Protein AF-A0A1C6PXJ0-F1 (afdb_monomer_lite)

Radius of gyration: 29.11 Å; chains: 1; bounding box: 69×70×61 Å

Structure (mmCIF, N/CA/C/O backbone):
data_AF-A0A1C6PXJ0-F1
#
_entry.id   AF-A0A1C6PXJ0-F1
#
loop_
_atom_site.group_PDB
_atom_site.id
_atom_site.type_symbol
_atom_site.label_atom_id
_atom_site.label_alt_id
_atom_site.label_comp_id
_atom_site.label_asym_id
_atom_site.label_entity_id
_atom_site.label_seq_id
_atom_site.pdbx_PDB_ins_code
_atom_site.Cartn_x
_atom_site.Cartn_y
_atom_site.Cartn_z
_atom_site.occupancy
_atom_site.B_iso_or_equiv
_atom_site.auth_seq_id
_atom_site.auth_comp_id
_atom_site.auth_asym_id
_atom_site.auth_atom_id
_atom_site.pdbx_PDB_model_num
ATOM 1 N N . MET A 1 1 ? -40.665 -7.811 33.652 1.00 49.62 1 MET A N 1
ATOM 2 C CA . MET A 1 1 ? -40.670 -9.141 34.315 1.00 49.62 1 MET A CA 1
ATOM 3 C C . MET A 1 1 ? -41.947 -9.847 33.880 1.00 49.62 1 MET A C 1
ATOM 5 O O . MET A 1 1 ? -42.926 -9.121 33.738 1.00 49.62 1 MET A O 1
ATOM 9 N N . PRO A 1 2 ? -41.958 -11.153 33.553 1.00 53.94 2 PRO A N 1
ATOM 10 C CA . PRO A 1 2 ? -41.286 -12.284 34.221 1.00 53.94 2 PRO A CA 1
ATOM 11 C C . PRO A 1 2 ? -40.078 -12.800 33.402 1.00 53.94 2 PRO A C 1
ATOM 13 O O . PRO A 1 2 ? -40.053 -12.612 32.195 1.00 53.94 2 PRO A O 1
ATOM 16 N N . SER A 1 3 ? -38.945 -13.265 33.940 1.00 49.09 3 SER A N 1
ATOM 17 C CA . SER A 1 3 ? -38.657 -14.300 34.952 1.00 49.09 3 SER A CA 1
ATOM 18 C C . SER A 1 3 ? -39.185 -15.685 34.589 1.00 49.09 3 SER A C 1
ATOM 20 O O . SER A 1 3 ? -40.332 -16.005 34.871 1.00 49.09 3 SER A O 1
ATOM 22 N N . SER A 1 4 ? -38.307 -16.536 34.054 1.00 57.94 4 SER A N 1
ATOM 23 C CA . SER A 1 4 ? -38.307 -17.976 34.341 1.00 57.94 4 SER A CA 1
ATOM 24 C C . SER A 1 4 ? -36.902 -18.547 34.119 1.00 57.94 4 SER A C 1
ATOM 26 O O . SER A 1 4 ?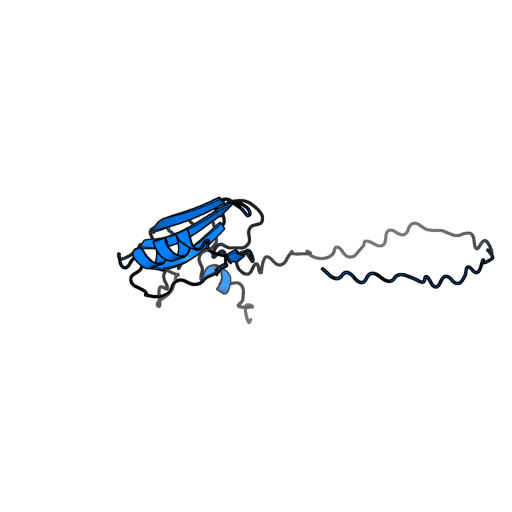 -36.431 -18.671 32.993 1.00 57.94 4 SER A O 1
ATOM 28 N N . LYS A 1 5 ? -36.232 -18.838 35.239 1.00 54.47 5 LYS A N 1
ATOM 29 C CA . LYS A 1 5 ? -35.135 -19.805 35.370 1.00 54.47 5 LYS A CA 1
ATOM 30 C C . LYS A 1 5 ? -35.726 -21.219 35.410 1.00 54.47 5 LYS A C 1
ATOM 32 O O . LYS A 1 5 ? -36.812 -21.377 35.960 1.00 54.47 5 LYS A O 1
ATOM 37 N N . SER A 1 6 ? -34.978 -22.215 34.937 1.00 54.06 6 SER A N 1
ATOM 38 C CA . SER A 1 6 ? -34.880 -23.594 35.471 1.00 54.06 6 SER A CA 1
ATOM 39 C C . SER A 1 6 ? -33.745 -24.280 34.689 1.00 54.06 6 SER A C 1
ATOM 41 O O . SER A 1 6 ? -33.802 -24.297 33.465 1.00 54.06 6 SER A O 1
ATOM 43 N N . ASP A 1 7 ? -32.558 -24.538 35.240 1.00 48.47 7 ASP A N 1
ATOM 44 C CA . ASP A 1 7 ? -32.137 -25.554 36.228 1.00 48.47 7 ASP A CA 1
ATOM 45 C C . ASP A 1 7 ? -32.075 -27.005 35.704 1.00 48.47 7 ASP A C 1
ATOM 47 O O . ASP A 1 7 ? -33.093 -27.587 35.346 1.00 48.47 7 ASP A O 1
ATOM 51 N N . VAL A 1 8 ? -30.856 -27.572 35.828 1.00 47.69 8 VAL A N 1
ATOM 52 C CA . VAL A 1 8 ? -30.512 -28.981 36.154 1.00 47.69 8 VAL A CA 1
ATOM 53 C C . VAL A 1 8 ? -30.694 -30.017 35.015 1.00 47.69 8 VAL A C 1
ATOM 55 O O . VAL A 1 8 ? -31.708 -30.048 34.341 1.00 47.69 8 VAL A O 1
ATOM 58 N N . LYS A 1 9 ? -29.739 -30.915 34.696 1.00 55.50 9 LYS A N 1
ATOM 59 C CA . LYS A 1 9 ? -28.955 -31.818 35.570 1.00 55.50 9 LYS A CA 1
ATOM 60 C C . LYS A 1 9 ? -27.680 -32.379 34.885 1.00 55.50 9 LYS A C 1
ATOM 62 O O . LYS A 1 9 ? -27.650 -32.436 33.658 1.00 55.50 9 LYS A O 1
ATOM 67 N N . PRO A 1 10 ? -26.672 -32.868 35.647 1.00 52.50 10 PRO A N 1
ATOM 68 C CA . PRO A 1 10 ? -25.435 -33.456 35.134 1.00 52.50 10 PRO A CA 1
ATOM 69 C C . PRO A 1 10 ? -25.569 -34.959 34.846 1.00 52.50 10 PRO A C 1
ATOM 71 O O . PRO A 1 10 ? -26.333 -35.663 35.508 1.00 52.50 10 PRO A O 1
ATOM 74 N N . GLY A 1 11 ? -24.751 -35.454 33.916 1.00 40.28 11 GLY A N 1
ATOM 75 C CA . GLY A 1 11 ? -24.537 -36.879 33.670 1.00 40.28 11 GLY A CA 1
ATOM 76 C C . GLY A 1 11 ? -23.050 -37.213 33.726 1.00 40.28 11 GLY A C 1
ATOM 77 O O . GLY A 1 11 ? -22.325 -36.980 32.768 1.00 40.28 11 GLY A O 1
ATOM 78 N N . ALA A 1 12 ? -22.607 -37.739 34.865 1.00 45.41 12 ALA A N 1
ATOM 79 C CA . ALA A 1 12 ? -21.330 -38.427 35.027 1.00 45.41 12 ALA A CA 1
ATOM 80 C C . ALA A 1 12 ? -21.537 -39.922 34.776 1.00 45.41 12 ALA A C 1
ATOM 82 O O . ALA A 1 12 ? -22.548 -40.409 35.267 1.00 45.41 12 ALA A O 1
ATOM 83 N N . GLN A 1 13 ? -20.590 -40.618 34.128 1.00 59.28 13 GLN A N 1
ATOM 84 C CA . GLN A 1 13 ? -20.184 -42.032 34.336 1.00 59.28 13 GLN A CA 1
ATOM 85 C C . GLN A 1 13 ? -18.796 -42.261 33.652 1.00 59.28 13 GLN A C 1
ATOM 87 O O . GLN A 1 13 ? -18.322 -41.350 32.976 1.00 59.28 13 GLN A O 1
ATOM 92 N N . PRO A 1 14 ? -18.100 -43.407 33.813 1.00 49.28 14 PRO A N 1
ATOM 93 C CA . PRO A 1 14 ? -17.200 -43.717 34.925 1.00 49.28 14 PRO A CA 1
ATOM 94 C C . PRO A 1 14 ? -15.765 -44.086 34.468 1.00 49.28 14 PRO A C 1
ATOM 96 O O . PRO A 1 14 ? -15.465 -44.215 33.286 1.00 49.28 14 PRO A O 1
ATOM 99 N N . ALA A 1 15 ? -14.879 -44.275 35.449 1.00 48.22 15 ALA A N 1
ATOM 100 C CA . ALA A 1 15 ? -13.503 -44.742 35.296 1.00 48.22 15 ALA A CA 1
ATOM 101 C C . ALA A 1 15 ? -13.396 -46.253 35.007 1.00 48.22 15 ALA A C 1
ATOM 103 O O . ALA A 1 15 ? -14.178 -47.040 35.539 1.00 48.22 15 ALA A O 1
ATOM 104 N N . THR A 1 16 ? -12.337 -46.659 34.298 1.00 48.44 16 THR A N 1
ATOM 105 C CA . THR A 1 16 ? -11.784 -48.026 34.340 1.00 48.44 16 THR A CA 1
ATOM 106 C C . THR A 1 16 ? -10.256 -47.988 34.365 1.00 48.44 16 THR A C 1
ATOM 108 O O . THR A 1 16 ? -9.623 -47.309 33.561 1.00 48.44 16 THR A O 1
ATOM 111 N N . ALA A 1 17 ? -9.699 -48.708 35.339 1.00 40.19 17 ALA A N 1
ATOM 112 C CA . ALA A 1 17 ? -8.282 -48.922 35.614 1.00 40.19 17 ALA A CA 1
ATOM 113 C C . ALA A 1 17 ? -7.652 -49.992 34.684 1.00 40.19 17 ALA A C 1
ATOM 115 O O . ALA A 1 17 ? -8.383 -50.802 34.122 1.00 40.19 17 ALA A O 1
ATOM 116 N N . GLY A 1 18 ? -6.309 -49.969 34.543 1.00 40.06 18 GLY A N 1
ATOM 117 C CA . GLY A 1 18 ? -5.447 -50.900 33.760 1.00 40.06 18 GLY A CA 1
ATOM 118 C C . GLY A 1 18 ? -5.326 -52.314 34.368 1.00 40.06 18 GLY A C 1
ATOM 119 O O . GLY A 1 18 ? -6.315 -52.747 34.957 1.00 40.06 18 GLY A O 1
ATOM 120 N N . PRO A 1 19 ? -4.172 -53.044 34.364 1.00 59.62 19 PRO A N 1
ATOM 121 C CA . PRO A 1 19 ? -2.820 -52.914 33.744 1.00 59.62 19 PRO A CA 1
ATOM 122 C C . PRO A 1 19 ? -2.445 -54.263 32.997 1.00 59.62 19 PRO A C 1
ATOM 124 O O . PRO A 1 19 ? -3.407 -54.880 32.540 1.00 59.62 19 PRO A O 1
ATOM 127 N N . PRO A 1 20 ? -1.199 -54.823 32.842 1.00 52.47 20 PRO A N 1
ATOM 128 C CA . PRO A 1 20 ? 0.165 -54.428 33.250 1.00 52.47 20 PRO A CA 1
ATOM 129 C C . PRO A 1 20 ? 1.326 -54.617 32.226 1.00 52.47 20 PRO A C 1
ATOM 131 O O . PRO A 1 20 ? 1.170 -55.086 31.105 1.00 52.47 20 PRO A O 1
ATOM 134 N N . LEU A 1 21 ? 2.512 -54.223 32.711 1.00 50.50 21 LEU A N 1
ATOM 135 C CA . LEU A 1 21 ? 3.884 -54.388 32.210 1.00 50.50 21 LEU A CA 1
ATOM 136 C C . LEU A 1 21 ? 4.316 -55.832 31.867 1.00 50.50 21 LEU A C 1
ATOM 138 O O . LEU A 1 21 ? 3.951 -56.776 32.562 1.00 50.50 21 LEU A O 1
ATOM 142 N N . SER A 1 22 ? 5.235 -55.956 30.901 1.00 48.44 22 SER A N 1
ATOM 143 C CA . SER A 1 22 ? 6.329 -56.955 30.813 1.00 48.44 22 SER A CA 1
ATOM 144 C C . SER A 1 22 ? 7.364 -56.389 29.825 1.00 48.44 22 SER A C 1
ATOM 146 O O . SER A 1 22 ? 7.019 -56.104 28.685 1.00 48.44 22 SER A O 1
ATOM 148 N N . ASP A 1 23 ? 8.484 -55.829 30.284 1.00 40.16 23 ASP A N 1
ATOM 149 C CA . ASP A 1 23 ? 9.741 -56.461 30.737 1.00 40.16 23 ASP A CA 1
ATOM 150 C C . ASP A 1 23 ? 10.595 -57.041 29.588 1.00 40.16 23 ASP A C 1
ATOM 152 O O . ASP A 1 23 ? 10.255 -58.039 28.966 1.00 40.16 23 ASP A O 1
ATOM 156 N N . ARG A 1 24 ? 11.717 -56.340 29.372 1.00 48.59 24 ARG A N 1
ATOM 157 C CA . ARG A 1 24 ? 13.057 -56.796 28.967 1.00 48.59 24 ARG A CA 1
ATOM 158 C C . ARG A 1 24 ? 13.210 -57.691 27.732 1.00 48.59 24 ARG A C 1
ATOM 160 O O . ARG A 1 24 ? 13.121 -58.911 27.787 1.00 48.59 24 ARG A O 1
ATOM 167 N N . GLY A 1 25 ? 13.696 -57.055 26.668 1.00 41.16 25 GLY A N 1
ATOM 168 C CA . GLY A 1 25 ? 14.663 -57.639 25.742 1.00 41.16 25 GLY A CA 1
ATOM 169 C C . GLY A 1 25 ? 15.871 -56.710 25.681 1.00 41.16 25 GLY A C 1
ATOM 170 O O . GLY A 1 25 ? 15.739 -55.535 25.353 1.00 41.16 25 GLY A O 1
ATOM 171 N N . ASP A 1 26 ? 17.015 -57.227 26.086 1.00 46.97 26 ASP A N 1
ATOM 172 C CA . ASP A 1 26 ? 18.256 -56.513 26.338 1.00 46.97 26 ASP A CA 1
ATOM 173 C C . ASP A 1 26 ? 19.293 -57.003 25.301 1.00 46.97 26 ASP A C 1
ATOM 175 O O . ASP A 1 26 ? 19.173 -58.108 24.769 1.00 46.97 26 ASP A O 1
ATOM 179 N N . HIS A 1 27 ? 20.308 -56.175 25.043 1.00 46.38 27 HIS A N 1
ATOM 180 C CA . HIS A 1 27 ? 21.553 -56.469 24.308 1.00 46.38 27 HIS A CA 1
ATOM 181 C C . HIS A 1 27 ? 21.491 -56.715 22.774 1.00 46.38 27 HIS A C 1
ATOM 183 O O . HIS A 1 27 ? 21.175 -57.802 22.308 1.00 46.38 27 HIS A O 1
ATOM 189 N N . GLN A 1 28 ? 21.997 -55.773 21.964 1.00 41.09 28 GLN A N 1
ATOM 190 C CA . GLN A 1 28 ? 23.405 -55.769 21.520 1.00 41.09 28 GLN A CA 1
ATOM 191 C C . GLN A 1 28 ? 23.680 -54.768 20.377 1.00 41.09 28 GLN A C 1
ATOM 193 O O . GLN A 1 28 ? 23.086 -54.826 19.311 1.00 41.09 28 GLN A O 1
ATOM 198 N N . LEU A 1 29 ? 24.726 -53.976 20.628 1.00 42.69 29 LEU A N 1
ATOM 199 C CA . LEU A 1 29 ? 25.848 -53.654 19.744 1.00 42.69 29 LEU A CA 1
ATOM 200 C C . LEU A 1 29 ? 25.689 -52.741 18.514 1.00 42.69 29 LEU A C 1
ATOM 202 O O . LEU A 1 29 ? 24.861 -52.894 17.628 1.00 42.69 29 LEU A O 1
ATOM 206 N N . THR A 1 30 ? 26.742 -51.927 18.421 1.00 44.38 30 THR A N 1
ATOM 207 C CA . THR A 1 30 ? 27.319 -51.246 17.260 1.00 44.38 30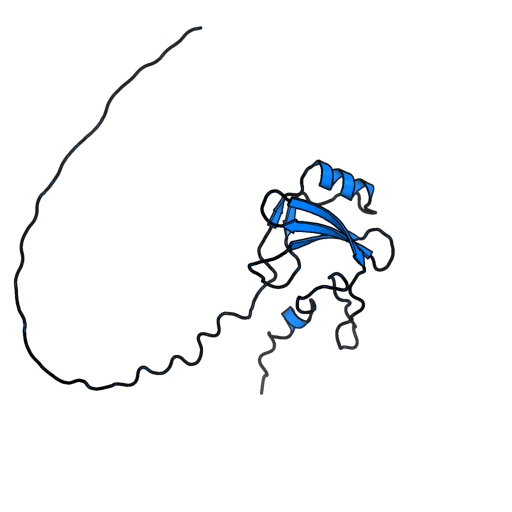 THR A CA 1
ATOM 208 C C . THR A 1 30 ? 26.723 -49.894 16.887 1.00 44.38 30 THR A C 1
ATOM 210 O O . THR A 1 30 ? 25.755 -49.742 16.154 1.00 44.38 30 THR A O 1
ATOM 213 N N . THR A 1 31 ? 27.431 -48.873 17.365 1.00 53.72 31 THR A N 1
ATOM 214 C CA . THR A 1 31 ? 27.620 -47.601 16.680 1.00 53.72 31 THR A CA 1
ATOM 215 C C . THR A 1 31 ? 28.126 -47.864 15.261 1.00 53.72 31 THR A C 1
ATOM 217 O O . THR A 1 31 ? 29.326 -48.021 15.031 1.00 53.72 31 THR A O 1
ATOM 220 N N . SER A 1 32 ? 27.210 -47.913 14.305 1.00 42.31 32 SER A N 1
ATOM 221 C CA . SER A 1 32 ? 27.521 -47.684 12.902 1.00 42.31 32 SER A CA 1
ATOM 222 C C . SER A 1 32 ? 26.946 -46.327 12.549 1.00 42.31 32 SER A C 1
ATOM 224 O O . SER A 1 32 ? 25.741 -46.183 12.347 1.00 42.31 32 SER A O 1
ATOM 226 N N . SER A 1 33 ? 27.832 -45.329 12.525 1.00 51.31 33 SER A N 1
ATOM 227 C CA . SER A 1 33 ? 27.619 -44.051 11.856 1.00 51.31 33 SER A CA 1
ATOM 228 C C . SER A 1 33 ? 27.235 -44.332 10.408 1.00 51.31 33 SER A C 1
ATOM 230 O O . SER A 1 33 ? 28.083 -44.441 9.527 1.00 51.31 33 SER A O 1
ATOM 232 N N . THR A 1 34 ? 25.942 -44.507 10.181 1.00 46.78 34 THR A N 1
ATOM 233 C CA . THR A 1 34 ? 25.352 -44.408 8.858 1.00 46.78 34 THR A CA 1
ATOM 234 C C . THR A 1 34 ? 25.063 -42.933 8.728 1.00 46.78 34 THR A C 1
ATOM 236 O O . THR A 1 34 ? 24.178 -42.423 9.412 1.00 46.78 34 THR A O 1
ATOM 239 N N . GLY A 1 35 ? 25.911 -42.237 7.968 1.00 42.97 35 GLY A N 1
ATOM 240 C CA . GLY A 1 35 ? 25.685 -40.843 7.629 1.00 42.97 35 GLY A CA 1
ATOM 241 C C . GLY A 1 35 ? 24.241 -40.698 7.182 1.00 42.97 35 GLY A C 1
ATOM 242 O O . GLY A 1 35 ? 23.818 -41.339 6.219 1.00 42.97 35 GLY A O 1
ATOM 243 N N . THR A 1 36 ? 23.476 -39.923 7.945 1.00 45.66 36 THR A N 1
ATOM 244 C CA . THR A 1 36 ? 22.201 -39.387 7.494 1.00 45.66 36 THR A CA 1
ATOM 245 C C . THR A 1 36 ? 22.460 -38.814 6.104 1.00 45.66 36 THR A C 1
ATOM 247 O O . THR A 1 36 ? 23.413 -38.040 5.979 1.00 45.66 36 THR A O 1
ATOM 250 N N . PRO A 1 37 ? 21.714 -39.204 5.054 1.00 50.25 37 PRO A N 1
ATOM 251 C CA . PRO A 1 37 ? 21.786 -38.469 3.805 1.00 50.25 37 PRO A CA 1
ATOM 252 C C . PRO A 1 37 ? 21.477 -37.023 4.166 1.00 50.25 37 PRO A C 1
ATOM 254 O O . PRO A 1 37 ? 20.410 -36.729 4.705 1.00 50.25 37 PRO A O 1
ATOM 257 N N . GLU A 1 38 ? 22.479 -36.169 3.998 1.00 48.66 38 GLU A N 1
ATOM 258 C CA . GLU A 1 38 ? 22.360 -34.739 4.193 1.00 48.66 38 GLU A CA 1
ATOM 259 C C . GLU A 1 38 ? 21.208 -34.312 3.293 1.00 48.66 38 GLU A C 1
ATOM 261 O O . GLU A 1 38 ? 21.305 -34.421 2.072 1.00 48.66 38 GLU A O 1
ATOM 266 N N . ASP A 1 39 ? 20.078 -33.974 3.916 1.00 46.78 39 ASP A N 1
ATOM 267 C CA . ASP A 1 39 ? 18.912 -33.410 3.253 1.00 46.78 39 ASP A CA 1
ATOM 268 C C . ASP A 1 39 ? 19.430 -32.232 2.419 1.00 46.78 39 ASP A C 1
ATOM 270 O O . ASP A 1 39 ? 19.945 -31.269 3.002 1.00 46.78 39 ASP A O 1
ATOM 274 N N . PRO A 1 40 ? 19.426 -32.318 1.076 1.00 48.66 40 PRO A N 1
ATOM 275 C CA . PRO A 1 40 ? 19.976 -31.266 0.247 1.00 48.66 40 PRO A CA 1
ATOM 276 C C . PRO A 1 40 ? 18.991 -30.108 0.289 1.00 48.66 40 PRO A C 1
ATOM 278 O O . PRO A 1 40 ? 18.080 -30.027 -0.523 1.00 48.66 40 PRO A O 1
ATOM 281 N N . GLY A 1 41 ? 19.170 -29.243 1.281 1.00 43.03 41 GLY A N 1
ATOM 282 C CA . GLY A 1 41 ? 18.415 -28.020 1.439 1.00 43.03 41 GLY A CA 1
ATOM 283 C C . GLY A 1 41 ? 16.919 -28.265 1.590 1.00 43.03 41 GLY A C 1
ATOM 284 O O . GLY A 1 41 ? 16.159 -28.203 0.625 1.00 43.03 41 GLY A O 1
ATOM 285 N N . HIS A 1 42 ? 16.457 -28.289 2.836 1.00 46.03 42 HIS A N 1
ATOM 286 C CA . HIS A 1 42 ? 15.258 -27.532 3.166 1.00 46.03 42 HIS A CA 1
ATOM 287 C C . HIS A 1 42 ? 15.518 -26.058 2.810 1.00 46.03 42 HIS A C 1
ATOM 289 O O . HIS A 1 42 ? 15.797 -25.223 3.669 1.00 46.03 42 HIS A O 1
ATOM 295 N N . HIS A 1 43 ? 15.474 -25.729 1.517 1.00 49.09 43 HIS A N 1
ATOM 296 C CA . HIS A 1 43 ? 15.109 -24.395 1.102 1.00 49.09 43 HIS A CA 1
ATOM 297 C C . HIS A 1 43 ? 13.702 -24.200 1.672 1.00 49.09 43 HIS A C 1
ATOM 299 O O . HIS A 1 43 ? 12.778 -24.896 1.235 1.00 49.09 43 HIS A O 1
ATOM 305 N N . PRO A 1 44 ? 13.495 -23.309 2.662 1.00 50.66 44 PRO A N 1
ATOM 306 C CA . PRO A 1 44 ? 12.144 -22.820 2.873 1.00 50.66 44 PRO A CA 1
ATOM 307 C C . PRO A 1 44 ? 11.672 -22.276 1.518 1.00 50.66 44 PRO A C 1
ATOM 309 O O . PRO A 1 44 ? 12.508 -21.812 0.734 1.00 50.66 44 PRO A O 1
ATOM 312 N N . PRO A 1 45 ? 10.375 -22.341 1.187 1.00 46.28 45 PRO A N 1
ATOM 313 C CA . PRO A 1 45 ? 9.903 -21.732 -0.041 1.00 46.28 45 PRO A CA 1
ATOM 314 C C . PRO A 1 45 ? 10.208 -20.228 0.026 1.00 46.28 45 PRO A C 1
ATOM 316 O O . PRO A 1 45 ? 9.440 -19.446 0.578 1.00 46.28 45 PRO A O 1
ATOM 319 N N . HIS A 1 46 ? 11.320 -19.803 -0.578 1.00 49.75 46 HIS A N 1
ATOM 320 C CA . HIS A 1 46 ? 11.504 -18.425 -1.023 1.00 49.75 46 HIS A CA 1
ATOM 321 C C . HIS A 1 46 ? 10.517 -18.086 -2.149 1.00 49.75 46 HIS A C 1
ATOM 323 O O . HIS A 1 46 ? 10.421 -16.939 -2.554 1.00 49.75 46 HIS A O 1
ATOM 329 N N . SER A 1 47 ? 9.673 -19.044 -2.548 1.00 57.62 47 SER A N 1
ATOM 330 C CA . SER A 1 47 ? 8.366 -18.826 -3.162 1.00 57.62 47 SER A CA 1
ATOM 331 C C . SER A 1 47 ? 7.444 -18.082 -2.190 1.00 57.62 47 SER A C 1
ATOM 333 O O . SER A 1 47 ? 6.466 -18.632 -1.686 1.00 57.62 47 SER A O 1
ATOM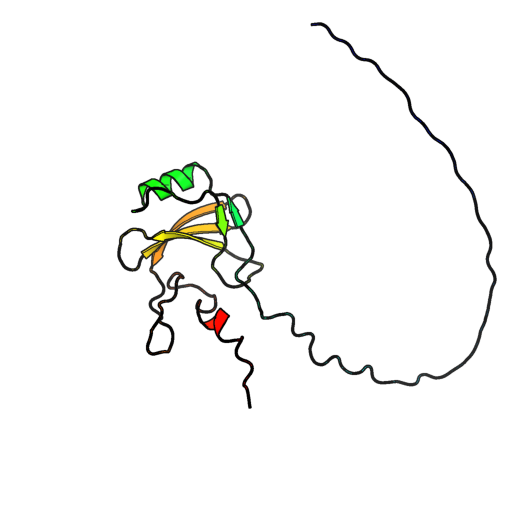 335 N N . SER A 1 48 ? 7.776 -16.843 -1.855 1.00 59.44 48 SER A N 1
ATOM 336 C CA . SER A 1 48 ? 6.971 -16.017 -0.976 1.00 59.44 48 SER A CA 1
ATOM 337 C C . SER A 1 48 ? 5.971 -15.226 -1.813 1.00 59.44 48 SER A C 1
ATOM 339 O O . SER A 1 48 ? 6.317 -14.173 -2.348 1.00 59.44 48 SER A O 1
ATOM 341 N N . PRO A 1 49 ? 4.704 -15.678 -1.921 1.00 72.50 49 PRO A N 1
ATOM 342 C CA . PRO A 1 49 ? 3.642 -14.784 -2.333 1.00 72.50 49 PRO A CA 1
ATOM 343 C C . PRO A 1 49 ? 3.618 -13.649 -1.307 1.00 72.50 49 PRO A C 1
ATOM 345 O O . PRO A 1 49 ? 3.699 -13.904 -0.109 1.00 72.50 49 PRO A O 1
ATOM 348 N N . ARG A 1 50 ? 3.565 -12.405 -1.785 1.00 81.06 50 ARG A N 1
ATOM 349 C CA . ARG A 1 50 ? 3.283 -11.163 -1.040 1.00 81.06 50 ARG A CA 1
ATOM 350 C C . ARG A 1 50 ? 2.753 -11.355 0.382 1.00 81.06 50 ARG A C 1
ATOM 352 O O . ARG A 1 50 ? 1.846 -12.162 0.599 1.00 81.06 50 ARG A O 1
ATOM 359 N N . CYS A 1 51 ? 3.207 -10.512 1.309 1.00 87.56 51 CYS A N 1
ATOM 360 C CA . CYS A 1 51 ? 2.789 -10.531 2.708 1.00 87.56 51 CYS A CA 1
ATOM 361 C C . CYS A 1 51 ? 1.282 -10.817 2.866 1.00 87.56 51 CYS A C 1
ATOM 363 O O . CYS A 1 51 ? 0.415 -10.082 2.384 1.00 87.56 51 CYS A O 1
ATOM 365 N N . ALA A 1 52 ? 0.960 -11.908 3.565 1.00 88.81 52 ALA A N 1
ATOM 366 C CA . ALA A 1 52 ? -0.410 -12.401 3.692 1.00 88.81 52 ALA A CA 1
ATOM 367 C C . ALA A 1 52 ? -1.278 -11.551 4.639 1.00 88.81 52 ALA A C 1
ATOM 369 O O . ALA A 1 52 ? -2.456 -11.857 4.849 1.00 88.81 52 ALA A O 1
ATOM 370 N N . ARG A 1 53 ? -0.719 -10.490 5.236 1.00 90.75 53 ARG A N 1
ATOM 371 C CA . ARG A 1 53 ? -1.420 -9.659 6.212 1.00 90.75 53 ARG A CA 1
ATOM 372 C C . ARG A 1 53 ? -2.505 -8.825 5.534 1.00 90.75 53 ARG A C 1
ATOM 374 O O . ARG A 1 53 ? -2.245 -8.038 4.627 1.00 90.75 53 ARG A O 1
ATOM 381 N N . TRP A 1 54 ? -3.720 -8.950 6.057 1.00 93.12 54 TRP A N 1
ATOM 382 C CA . TRP A 1 54 ? -4.858 -8.109 5.706 1.00 93.12 54 TRP A CA 1
ATOM 383 C C . TRP A 1 54 ? -5.179 -7.125 6.818 1.00 93.12 54 TRP A C 1
ATOM 385 O O . TRP A 1 54 ? -5.049 -7.439 8.006 1.00 93.12 54 TRP A O 1
ATOM 395 N N . ARG A 1 55 ? -5.687 -5.960 6.424 1.00 93.19 55 ARG A N 1
ATOM 396 C CA . ARG A 1 55 ? -6.202 -4.952 7.340 1.00 93.19 55 ARG A CA 1
ATOM 397 C C . ARG A 1 55 ? -7.590 -4.509 6.908 1.00 93.19 55 ARG A C 1
ATOM 399 O O . ARG A 1 55 ? -7.800 -4.122 5.763 1.00 93.19 55 ARG A O 1
ATOM 406 N N . ARG A 1 56 ? -8.543 -4.540 7.843 1.00 93.88 56 ARG A N 1
ATOM 407 C CA . ARG A 1 56 ? -9.808 -3.813 7.684 1.00 93.88 56 ARG A CA 1
ATOM 408 C C . ARG A 1 56 ? -9.537 -2.324 7.809 1.00 93.88 56 ARG A C 1
ATOM 410 O O . ARG A 1 56 ? -8.849 -1.909 8.740 1.00 93.88 56 ARG A O 1
ATOM 417 N N . ILE A 1 57 ? -10.103 -1.547 6.896 1.00 91.94 57 ILE A N 1
ATOM 418 C CA . ILE A 1 57 ? -9.945 -0.097 6.894 1.00 91.94 57 ILE A CA 1
ATOM 419 C C . ILE A 1 57 ? -10.949 0.496 7.890 1.00 91.94 57 ILE A C 1
ATOM 421 O O . ILE A 1 57 ? -12.152 0.250 7.748 1.00 91.94 57 ILE A O 1
ATOM 425 N N . PRO A 1 58 ? -10.495 1.259 8.900 1.00 90.44 58 PRO A N 1
ATOM 426 C CA . PRO A 1 58 ? -11.383 2.027 9.763 1.00 90.44 58 PRO A CA 1
ATOM 427 C C . PRO A 1 58 ? -12.317 2.920 8.942 1.00 90.44 58 PRO A C 1
ATOM 429 O O . PRO A 1 58 ? -11.906 3.496 7.937 1.00 90.44 58 PRO A O 1
ATOM 432 N N . VAL A 1 59 ? -13.575 3.052 9.370 1.00 89.81 59 VAL A N 1
ATOM 433 C CA . VAL A 1 59 ? -14.616 3.770 8.607 1.00 89.81 59 VAL A CA 1
ATOM 434 C C . VAL A 1 59 ? -14.213 5.214 8.307 1.00 89.81 59 VAL A C 1
ATOM 436 O O . VAL A 1 59 ? -14.466 5.704 7.206 1.00 89.81 59 VAL A O 1
ATOM 439 N N . ASP A 1 60 ? -13.556 5.875 9.257 1.00 91.25 60 ASP A N 1
ATOM 440 C CA . ASP A 1 60 ? -13.114 7.258 9.092 1.00 91.25 60 ASP A CA 1
ATOM 441 C C . ASP A 1 60 ? -12.034 7.376 8.012 1.00 91.25 60 ASP A C 1
ATOM 443 O O . ASP A 1 60 ? -12.155 8.222 7.128 1.00 91.25 60 ASP A O 1
ATOM 447 N N . LEU A 1 61 ? -11.068 6.450 7.995 1.00 91.56 61 LEU A N 1
ATOM 448 C CA . LEU A 1 61 ? -10.037 6.384 6.957 1.00 91.56 61 LEU A CA 1
ATOM 449 C C . LEU A 1 61 ? -10.622 5.986 5.599 1.00 91.56 61 LEU A C 1
ATOM 451 O O . LEU A 1 61 ? -10.228 6.533 4.579 1.00 91.56 61 LEU A O 1
ATOM 455 N N . ALA A 1 62 ? -11.597 5.078 5.550 1.00 89.69 62 ALA A N 1
ATOM 456 C CA . ALA A 1 62 ? -12.244 4.713 4.289 1.00 89.69 62 ALA A CA 1
ATOM 457 C C . ALA A 1 62 ? -12.987 5.910 3.664 1.00 89.69 62 ALA A C 1
ATOM 459 O O . ALA A 1 62 ? -12.931 6.117 2.451 1.00 89.69 62 ALA A O 1
ATOM 460 N N . ARG A 1 63 ? -13.657 6.723 4.491 1.00 89.19 63 ARG A N 1
ATOM 461 C CA . ARG A 1 63 ? -14.337 7.949 4.048 1.00 89.19 63 ARG A CA 1
ATOM 462 C C . ARG A 1 63 ? -13.344 9.028 3.621 1.00 89.19 63 ARG A C 1
ATOM 464 O O . ARG A 1 63 ? -13.562 9.669 2.598 1.00 89.19 63 ARG A O 1
ATOM 471 N N . GLU A 1 64 ? -12.266 9.214 4.377 1.00 90.44 64 GLU A N 1
ATOM 472 C CA . GLU A 1 64 ? -11.186 10.137 4.016 1.00 90.44 64 GLU A CA 1
ATOM 473 C C . GLU A 1 64 ? -10.535 9.741 2.685 1.00 90.44 64 GLU A C 1
ATOM 475 O O . GLU A 1 64 ? -10.367 10.585 1.807 1.00 90.44 64 GLU A O 1
ATOM 480 N N . ALA A 1 65 ? -10.250 8.450 2.497 1.00 88.88 65 ALA A N 1
ATOM 481 C CA . ALA A 1 65 ? -9.700 7.919 1.258 1.00 88.88 65 ALA A C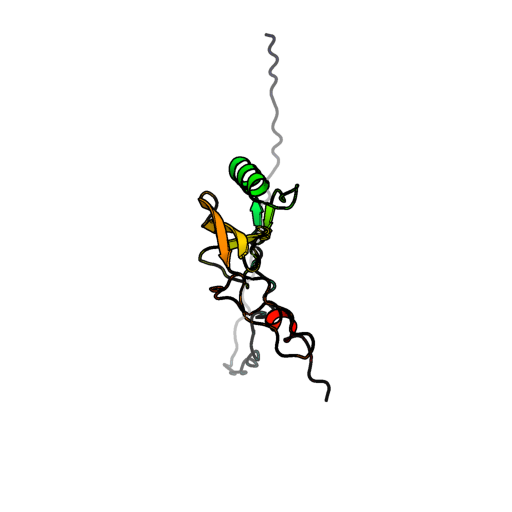A 1
ATOM 482 C C . ALA A 1 65 ? -10.643 8.145 0.070 1.00 88.88 65 ALA A C 1
ATOM 484 O O . ALA A 1 65 ? -10.197 8.601 -0.978 1.00 88.88 65 ALA A O 1
ATOM 485 N N . ALA A 1 66 ? -11.946 7.906 0.243 1.00 86.75 66 ALA A N 1
ATOM 486 C CA . ALA A 1 66 ? -12.940 8.172 -0.796 1.00 86.75 66 ALA A CA 1
ATOM 487 C C . ALA A 1 66 ? -13.018 9.665 -1.163 1.00 86.75 66 ALA A C 1
ATOM 489 O O . ALA A 1 66 ? -13.190 9.996 -2.329 1.00 86.75 66 ALA A O 1
ATOM 490 N N . GLY A 1 67 ? -12.840 10.571 -0.194 1.00 85.50 67 GLY A N 1
ATOM 491 C CA . GLY A 1 67 ? -12.794 12.014 -0.453 1.00 85.50 67 GLY A CA 1
ATOM 492 C C . GLY A 1 67 ? -11.547 12.482 -1.214 1.00 85.50 67 GLY A C 1
ATOM 493 O O . GLY A 1 67 ? -11.565 13.561 -1.799 1.00 85.50 67 GLY A O 1
ATOM 494 N N . ARG A 1 68 ? -10.471 11.686 -1.209 1.00 83.88 68 ARG A N 1
ATOM 495 C CA . ARG A 1 68 ? -9.205 11.969 -1.913 1.00 83.88 68 ARG A CA 1
ATOM 496 C C . ARG A 1 68 ? -9.056 11.210 -3.229 1.00 83.88 68 ARG A C 1
ATOM 498 O O . ARG A 1 68 ? -8.086 11.430 -3.945 1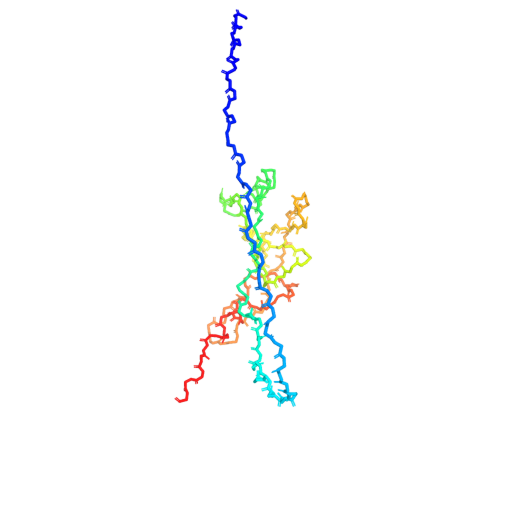.00 83.88 68 ARG A O 1
ATOM 505 N N . SER A 1 69 ? -9.964 10.284 -3.511 1.00 74.50 69 SER A N 1
ATOM 506 C CA . SER A 1 69 ? -9.861 9.380 -4.645 1.00 74.50 69 SER A CA 1
ATOM 507 C C . SER A 1 69 ? -10.611 9.908 -5.860 1.00 74.50 69 SER A C 1
ATOM 509 O O . SER A 1 69 ? -11.701 10.467 -5.741 1.00 74.50 69 SER A O 1
ATOM 511 N N . ALA A 1 70 ? -10.063 9.643 -7.046 1.00 69.69 70 ALA A N 1
ATOM 512 C CA . ALA A 1 70 ? -10.797 9.775 -8.299 1.00 69.69 70 ALA A CA 1
ATOM 513 C C . ALA A 1 70 ? -11.861 8.669 -8.482 1.00 69.69 70 ALA A C 1
ATOM 515 O O . ALA A 1 70 ? -12.739 8.801 -9.338 1.00 69.69 70 ALA A O 1
ATOM 516 N N . VAL A 1 71 ? -11.809 7.586 -7.690 1.00 69.44 71 VAL A N 1
ATOM 517 C CA . VAL A 1 71 ? -12.802 6.504 -7.705 1.00 69.44 71 VAL A CA 1
ATOM 518 C C . VAL A 1 71 ? -13.813 6.639 -6.568 1.00 69.44 71 VAL A C 1
ATOM 520 O O . VAL A 1 71 ? -13.512 7.060 -5.455 1.00 69.44 71 VAL A O 1
ATOM 523 N N . THR A 1 72 ? -15.051 6.227 -6.836 1.00 68.50 72 THR A N 1
ATOM 524 C CA . THR A 1 72 ? -16.180 6.392 -5.904 1.00 68.50 72 THR A CA 1
ATOM 525 C C . THR A 1 72 ? -16.239 5.335 -4.802 1.00 68.50 72 THR A C 1
ATOM 527 O O . THR A 1 72 ? -17.036 5.465 -3.871 1.00 68.50 72 THR A O 1
ATOM 530 N N . ARG A 1 73 ? -15.427 4.273 -4.885 1.00 74.50 73 ARG A N 1
ATOM 531 C CA . ARG A 1 73 ? -15.474 3.154 -3.943 1.00 74.50 73 ARG A CA 1
ATOM 532 C C . ARG A 1 73 ? -14.078 2.697 -3.550 1.00 74.50 73 ARG A C 1
ATOM 534 O O . ARG A 1 73 ? -13.334 2.185 -4.374 1.00 74.50 73 ARG A O 1
ATOM 541 N N . ILE A 1 74 ? -13.796 2.821 -2.258 1.00 83.06 74 ILE A N 1
ATOM 542 C CA . ILE A 1 74 ? -12.632 2.231 -1.602 1.00 83.06 74 ILE A CA 1
ATOM 543 C C . ILE A 1 74 ? -13.054 0.902 -0.974 1.00 83.06 74 ILE A C 1
ATOM 545 O O . ILE A 1 74 ? -14.136 0.795 -0.380 1.00 83.06 74 ILE A O 1
ATOM 549 N N . ASP A 1 75 ? -12.214 -0.120 -1.120 1.00 85.31 75 ASP A N 1
ATOM 550 C CA . ASP A 1 75 ? -12.441 -1.415 -0.489 1.00 85.31 75 ASP A CA 1
ATOM 551 C C . ASP A 1 75 ? -12.455 -1.305 1.038 1.00 85.31 75 ASP A C 1
ATOM 553 O O . ASP A 1 75 ? -11.830 -0.443 1.643 1.00 85.31 75 ASP A O 1
ATOM 557 N N . ARG A 1 76 ? -13.192 -2.197 1.706 1.00 89.31 76 ARG A N 1
ATOM 558 C CA . ARG A 1 76 ? -13.293 -2.191 3.182 1.00 89.31 76 ARG A CA 1
ATOM 559 C C . ARG A 1 76 ? -12.125 -2.891 3.872 1.00 89.31 76 ARG A C 1
ATOM 561 O O . ARG A 1 76 ? -12.005 -2.837 5.097 1.00 89.31 76 ARG A O 1
ATOM 568 N N . ALA A 1 77 ? -11.298 -3.584 3.105 1.00 92.81 77 ALA A N 1
ATOM 569 C CA . ALA A 1 77 ? -10.102 -4.243 3.579 1.00 92.81 77 ALA A CA 1
ATOM 570 C C . ALA A 1 77 ? -9.053 -4.232 2.473 1.00 92.81 77 ALA A C 1
ATOM 572 O O . ALA A 1 77 ? -9.393 -4.301 1.296 1.00 92.81 77 ALA A O 1
ATOM 573 N N . VAL A 1 78 ? -7.791 -4.181 2.873 1.00 93.38 78 VAL A N 1
ATOM 574 C CA . VAL A 1 78 ? -6.652 -4.171 1.961 1.00 93.38 78 VAL A CA 1
ATOM 575 C C . VAL A 1 78 ? -5.618 -5.194 2.422 1.00 93.38 78 VAL A C 1
ATOM 577 O O . VAL A 1 78 ? -5.449 -5.421 3.625 1.00 93.38 78 VAL A O 1
ATOM 580 N N . ARG A 1 79 ? -4.958 -5.848 1.465 1.00 93.56 79 ARG A N 1
ATOM 581 C CA . ARG A 1 79 ? -3.821 -6.742 1.716 1.00 93.56 79 ARG A CA 1
ATOM 582 C C . ARG A 1 79 ? -2.523 -5.951 1.632 1.00 93.56 79 ARG A C 1
ATOM 584 O O . ARG A 1 79 ? -2.418 -5.050 0.801 1.00 93.56 79 ARG A O 1
ATOM 591 N N . CYS A 1 80 ? -1.535 -6.315 2.443 1.00 92.69 80 CYS A N 1
ATOM 592 C CA . CYS A 1 80 ? -0.177 -5.825 2.250 1.00 92.69 80 CYS A CA 1
ATOM 593 C C . CYS A 1 80 ? 0.304 -6.174 0.829 1.00 92.69 80 CYS A C 1
ATOM 595 O O . CYS A 1 80 ? 0.089 -7.284 0.334 1.00 92.69 80 CYS A O 1
ATOM 597 N N . GLN A 1 81 ? 0.889 -5.197 0.143 1.00 90.31 81 GLN A N 1
ATOM 598 C CA . GLN A 1 81 ? 1.387 -5.350 -1.221 1.00 90.31 81 GLN A CA 1
ATOM 599 C C . GLN A 1 81 ? 2.872 -5.695 -1.287 1.00 90.31 81 GLN A C 1
ATOM 601 O O . GLN A 1 81 ? 3.299 -6.150 -2.347 1.00 90.31 81 GLN A O 1
ATOM 606 N N . LEU A 1 82 ? 3.611 -5.496 -0.192 1.00 88.88 82 LEU A N 1
ATOM 607 C CA . LEU A 1 82 ? 5.031 -5.827 -0.090 1.00 88.88 82 LEU A CA 1
ATOM 608 C C . LEU A 1 82 ? 5.257 -7.345 -0.186 1.00 88.88 82 LEU A C 1
ATOM 610 O O . LEU A 1 82 ? 4.348 -8.140 0.096 1.00 88.88 82 LEU A O 1
ATOM 614 N N . SER A 1 83 ? 6.482 -7.744 -0.542 1.00 85.75 83 SER A N 1
ATOM 615 C CA . SER A 1 83 ? 6.957 -9.134 -0.434 1.00 85.75 83 SER A CA 1
ATOM 616 C C . SER A 1 83 ? 6.760 -9.673 0.985 1.00 85.75 83 SER A C 1
ATOM 618 O O . SER A 1 83 ? 6.498 -8.911 1.914 1.00 85.75 83 SER A O 1
ATOM 620 N N . ALA A 1 84 ? 6.826 -10.993 1.171 1.00 85.31 84 ALA A N 1
ATOM 621 C CA . ALA A 1 84 ? 6.637 -11.572 2.498 1.00 85.31 84 ALA A CA 1
ATOM 622 C C . ALA A 1 84 ? 7.614 -10.967 3.516 1.00 85.31 84 ALA A C 1
ATOM 624 O O . ALA A 1 84 ? 8.812 -10.859 3.271 1.00 85.31 84 ALA A O 1
ATOM 625 N N . HIS A 1 85 ? 7.062 -10.548 4.649 1.00 85.12 85 HIS A N 1
ATOM 626 C CA . HIS A 1 85 ? 7.803 -9.999 5.769 1.00 85.12 85 HIS A CA 1
ATOM 627 C C . HIS A 1 85 ? 7.015 -10.271 7.054 1.00 85.12 85 HIS A C 1
ATOM 629 O O . HIS A 1 85 ? 5.777 -10.212 7.048 1.00 85.12 85 HIS A O 1
ATOM 635 N N . ASP A 1 86 ? 7.737 -10.574 8.131 1.00 80.25 86 ASP A N 1
ATOM 636 C CA . ASP A 1 86 ? 7.151 -10.909 9.435 1.00 80.25 86 ASP A CA 1
ATOM 637 C C . ASP A 1 86 ? 7.037 -9.688 10.356 1.00 80.25 86 ASP A C 1
ATOM 639 O O . ASP A 1 86 ? 6.107 -9.589 11.160 1.00 80.25 86 ASP A O 1
ATOM 643 N N . GLU A 1 87 ? 7.950 -8.728 10.201 1.00 82.19 87 GLU A N 1
ATOM 644 C CA . GLU A 1 87 ? 8.062 -7.531 11.032 1.00 82.19 87 GLU A CA 1
ATOM 645 C C . GLU A 1 87 ? 8.024 -6.252 10.191 1.00 82.19 87 GLU A C 1
ATOM 647 O O . GLU A 1 87 ? 8.203 -6.271 8.971 1.00 82.19 87 GLU A O 1
ATOM 652 N N . GLY A 1 88 ? 7.794 -5.122 10.859 1.00 87.31 88 GLY A N 1
ATOM 653 C CA . GLY A 1 88 ? 7.769 -3.806 10.236 1.00 87.31 88 GLY A CA 1
ATOM 654 C C . GLY A 1 88 ? 6.387 -3.371 9.759 1.00 87.31 88 GLY A C 1
ATOM 655 O O . GLY A 1 88 ? 5.345 -3.907 10.143 1.00 87.31 88 GLY A O 1
ATOM 656 N N . GLU A 1 89 ? 6.389 -2.318 8.954 1.00 92.56 89 GLU A N 1
ATOM 657 C CA . GLU A 1 89 ? 5.170 -1.656 8.514 1.00 92.56 89 GLU A CA 1
ATOM 658 C C . GLU A 1 89 ? 4.593 -2.333 7.286 1.00 92.56 89 GLU A C 1
ATOM 660 O O . GLU A 1 89 ? 5.303 -2.744 6.370 1.00 92.56 89 GLU A O 1
ATOM 665 N N . HIS A 1 90 ? 3.273 -2.418 7.256 1.00 93.44 90 HIS A N 1
ATOM 666 C CA . HIS A 1 90 ? 2.559 -2.972 6.128 1.00 93.44 90 HIS A CA 1
ATOM 667 C C . HIS A 1 90 ? 1.935 -1.853 5.301 1.00 93.44 90 HIS A C 1
ATOM 669 O O . HIS A 1 90 ? 1.437 -0.861 5.844 1.00 93.44 90 HIS A O 1
ATOM 675 N N . PHE A 1 91 ? 1.915 -2.056 3.986 1.00 94.44 91 PHE A N 1
ATOM 676 C CA . PHE A 1 91 ? 1.416 -1.077 3.030 1.00 94.44 91 PHE A CA 1
ATOM 677 C C . PHE A 1 91 ? 0.420 -1.714 2.077 1.00 94.44 91 PHE A C 1
ATOM 679 O O . PHE A 1 91 ? 0.721 -2.692 1.393 1.00 94.44 91 PHE A O 1
ATOM 686 N N . GLY A 1 92 ? -0.777 -1.145 2.024 1.00 93.56 92 GLY A N 1
ATOM 687 C CA . GLY A 1 92 ? -1.872 -1.605 1.185 1.00 93.56 92 GLY A CA 1
ATOM 688 C C . GLY A 1 92 ? -2.346 -0.484 0.279 1.00 93.56 92 GLY A C 1
ATOM 689 O O . GLY A 1 92 ? -2.788 0.554 0.766 1.00 93.56 92 GLY A O 1
ATOM 690 N N . LEU A 1 93 ? -2.267 -0.695 -1.031 1.00 92.44 93 LEU A N 1
ATOM 691 C CA . LEU A 1 93 ? -2.757 0.258 -2.024 1.00 92.44 93 LEU A CA 1
ATOM 692 C C . LEU A 1 93 ? -4.277 0.381 -1.926 1.00 92.44 93 LEU A C 1
ATOM 694 O O . LEU A 1 93 ? -4.975 -0.634 -1.951 1.00 92.44 93 LEU A O 1
ATOM 698 N N . LEU A 1 94 ? -4.780 1.611 -1.859 1.00 91.50 94 LEU A N 1
ATOM 699 C CA . LEU A 1 94 ? -6.217 1.878 -1.865 1.00 91.50 94 LEU A CA 1
ATOM 700 C C . LEU A 1 94 ? -6.696 2.330 -3.237 1.00 91.50 94 LEU A C 1
ATOM 702 O O . LEU A 1 94 ? -7.714 1.852 -3.726 1.00 91.50 94 LEU A O 1
ATOM 706 N N . THR A 1 95 ? -5.984 3.280 -3.832 1.00 89.06 95 THR A N 1
ATOM 707 C CA . THR A 1 95 ? -6.371 3.930 -5.085 1.00 89.06 95 THR A CA 1
ATOM 708 C C . THR A 1 95 ? -5.228 4.798 -5.583 1.00 89.06 95 THR A C 1
ATOM 710 O O . THR A 1 95 ? -4.420 5.274 -4.791 1.00 89.06 95 THR A O 1
ATOM 713 N N . ASP A 1 96 ? -5.215 5.084 -6.877 1.00 84.12 96 ASP A N 1
ATOM 714 C CA . ASP A 1 96 ? -4.484 6.227 -7.419 1.00 84.12 96 ASP A CA 1
ATOM 715 C C . ASP A 1 96 ? -5.111 7.543 -6.907 1.00 84.12 96 ASP A C 1
ATOM 717 O O . ASP A 1 96 ? -6.319 7.593 -6.628 1.00 84.12 96 ASP A O 1
ATOM 721 N N . THR A 1 97 ? -4.309 8.596 -6.741 1.00 80.44 97 THR A N 1
ATOM 722 C CA . THR A 1 97 ? -4.802 9.917 -6.299 1.00 80.44 97 THR A CA 1
ATOM 723 C C . THR A 1 97 ? -5.331 10.788 -7.445 1.00 80.44 97 THR A C 1
ATOM 725 O O . THR A 1 97 ? -5.793 11.904 -7.214 1.00 80.44 97 THR A O 1
ATOM 728 N N . GLY A 1 98 ? -5.248 10.314 -8.687 1.00 74.19 98 GLY A N 1
ATOM 729 C CA . GLY A 1 98 ? -5.484 11.088 -9.904 1.00 74.19 98 GLY A CA 1
ATOM 730 C C . GLY A 1 98 ? -4.317 12.011 -10.274 1.00 74.19 98 GLY A C 1
ATOM 731 O O . GLY A 1 98 ? -4.327 12.594 -11.358 1.00 74.19 98 GLY A O 1
ATOM 732 N N . THR A 1 99 ? -3.309 12.146 -9.403 1.00 77.69 99 THR A N 1
ATOM 733 C CA . THR A 1 99 ? -2.058 12.845 -9.707 1.00 77.69 99 THR A CA 1
ATOM 734 C C . THR A 1 99 ? -1.057 11.832 -10.232 1.00 77.69 99 THR A C 1
ATOM 736 O O . THR A 1 99 ? -0.698 10.891 -9.528 1.00 77.69 99 THR A O 1
ATOM 739 N N . TYR A 1 100 ? -0.603 12.047 -11.467 1.00 80.44 100 TYR A N 1
ATOM 740 C CA . TYR A 1 100 ? 0.307 11.134 -12.151 1.00 80.44 100 TYR A CA 1
ATOM 741 C C . TYR A 1 100 ? 1.534 10.802 -11.291 1.00 80.44 100 TYR A C 1
ATOM 743 O O . TYR A 1 100 ? 2.235 11.707 -10.834 1.00 80.44 100 TYR A O 1
ATOM 751 N N . GLY A 1 101 ? 1.791 9.506 -11.104 1.00 84.69 101 GLY A N 1
ATOM 752 C CA . GLY A 1 101 ? 2.940 9.005 -10.354 1.00 84.69 101 GLY A CA 1
ATOM 753 C C . GLY A 1 101 ? 2.774 9.047 -8.835 1.00 84.69 101 GLY A C 1
ATOM 754 O O . GLY A 1 101 ? 3.784 9.042 -8.133 1.00 84.69 101 GLY A O 1
ATOM 755 N N . THR A 1 102 ? 1.547 9.144 -8.311 1.00 90.12 102 THR A N 1
ATOM 756 C CA . THR A 1 102 ? 1.290 9.052 -6.868 1.00 90.12 102 THR A CA 1
ATOM 757 C C . THR A 1 102 ? 0.007 8.293 -6.551 1.00 90.12 102 THR A C 1
ATOM 759 O O . THR A 1 102 ? -1.069 8.560 -7.097 1.00 90.12 102 THR A O 1
ATOM 762 N N . ALA A 1 103 ? 0.085 7.436 -5.539 1.00 92.00 103 ALA A N 1
ATOM 763 C CA . ALA A 1 103 ? -1.041 6.650 -5.074 1.00 92.00 103 ALA A CA 1
ATOM 764 C C . ALA A 1 103 ? -1.316 6.848 -3.581 1.00 92.00 103 ALA A C 1
ATOM 766 O O . ALA A 1 103 ? -0.453 7.245 -2.794 1.00 92.00 103 ALA A O 1
ATOM 767 N N . LEU A 1 104 ? -2.560 6.576 -3.193 1.00 93.38 104 LEU A N 1
ATOM 768 C CA . LEU A 1 104 ? -3.010 6.569 -1.813 1.00 93.38 104 LEU A CA 1
ATOM 769 C C . LEU A 1 104 ? -2.865 5.162 -1.230 1.00 93.38 104 LEU A C 1
ATOM 771 O O . LEU A 1 104 ? -3.443 4.188 -1.724 1.00 93.38 104 LEU A O 1
ATOM 775 N N . TRP A 1 105 ? -2.150 5.089 -0.118 1.00 95.06 105 TRP A N 1
ATOM 776 C CA . TRP A 1 105 ? -1.832 3.865 0.595 1.00 95.06 105 TRP A CA 1
ATOM 777 C C . TRP A 1 105 ? -2.373 3.910 2.019 1.00 95.06 105 TRP A C 1
ATOM 779 O O . TRP A 1 105 ? -2.411 4.958 2.668 1.00 95.06 105 TRP A O 1
ATOM 789 N N . LEU A 1 106 ? -2.746 2.743 2.530 1.00 95.25 106 LEU A N 1
ATOM 790 C CA . LEU A 1 106 ? -2.890 2.504 3.955 1.00 95.25 106 LEU A CA 1
ATOM 791 C C . LEU A 1 106 ? -1.558 1.975 4.487 1.00 95.25 106 LEU A C 1
ATOM 793 O O . LEU A 1 106 ? -1.101 0.923 4.042 1.00 95.25 106 LEU A O 1
ATOM 797 N N . ARG A 1 107 ? -0.974 2.679 5.454 1.00 95.38 107 ARG A N 1
ATOM 798 C CA . ARG A 1 107 ? 0.188 2.242 6.235 1.00 95.38 107 ARG A CA 1
ATOM 799 C C . ARG A 1 107 ? -0.295 1.797 7.607 1.00 95.38 107 ARG A C 1
ATOM 801 O O . ARG A 1 107 ? -1.063 2.527 8.235 1.00 95.38 107 ARG A O 1
ATOM 808 N N . TRP A 1 108 ? 0.119 0.625 8.075 1.00 95.25 108 TRP A N 1
ATOM 809 C CA . TRP A 1 108 ? -0.234 0.161 9.419 1.00 95.25 108 TRP A CA 1
ATOM 810 C C . TRP A 1 108 ? 0.889 -0.616 10.094 1.00 95.25 108 TRP A C 1
ATOM 812 O O . TRP A 1 108 ? 1.677 -1.301 9.440 1.00 95.25 108 TRP A O 1
ATOM 822 N N . HIS A 1 109 ? 0.892 -0.544 11.422 1.00 90.56 109 HIS A N 1
ATOM 823 C CA . HIS A 1 109 ? 1.745 -1.328 12.302 1.00 90.56 109 HIS A CA 1
ATOM 824 C C . HIS A 1 109 ? 0.872 -1.934 13.412 1.00 90.56 109 HIS A C 1
ATOM 826 O O . HIS A 1 109 ? 0.125 -1.243 14.103 1.00 90.56 109 HIS A O 1
ATOM 832 N N . GLY A 1 110 ? 0.874 -3.263 13.534 1.00 83.62 110 GLY A N 1
ATOM 833 C CA . GLY A 1 110 ? -0.015 -3.949 14.477 1.00 83.62 110 GLY A CA 1
ATOM 834 C C . GLY A 1 110 ? -1.518 -3.702 14.218 1.00 83.62 110 GLY A C 1
ATOM 835 O O . GLY A 1 110 ? -1.905 -3.308 13.115 1.00 83.62 110 GLY A O 1
ATOM 836 N N . PRO A 1 111 ? -2.402 -3.999 15.191 1.00 78.69 111 PRO A N 1
ATOM 837 C CA . PRO A 1 111 ? -3.861 -3.960 15.026 1.00 78.69 111 PRO A CA 1
ATOM 838 C C . PRO A 1 111 ? -4.510 -2.582 15.228 1.00 78.69 111 PRO A C 1
ATOM 840 O O . PRO A 1 111 ? -5.626 -2.392 14.744 1.00 78.69 111 PRO A O 1
ATOM 843 N N . ASP A 1 112 ? -3.832 -1.616 15.849 1.00 82.81 112 ASP A N 1
ATOM 844 C CA . ASP A 1 112 ? -4.457 -0.350 16.275 1.00 82.81 112 ASP A CA 1
ATOM 845 C C . ASP A 1 112 ? -3.946 0.873 15.505 1.00 82.81 112 ASP A C 1
ATOM 847 O O . ASP A 1 112 ? -4.689 1.831 15.304 1.00 82.81 112 ASP A O 1
ATOM 851 N N . GLU A 1 113 ? -2.731 0.820 14.962 1.00 87.31 113 GLU A N 1
ATOM 852 C CA . GLU A 1 113 ? -2.134 1.949 14.247 1.00 87.31 113 GLU A CA 1
ATOM 853 C C . GLU A 1 113 ? -2.335 1.771 12.744 1.00 87.31 113 GLU A C 1
ATOM 855 O O . GLU A 1 113 ? -1.792 0.850 12.135 1.00 87.31 113 GLU A O 1
ATOM 860 N N . ALA A 1 114 ? -3.156 2.625 12.135 1.00 93.62 114 ALA A N 1
ATOM 861 C CA . ALA A 1 114 ? -3.318 2.695 10.688 1.00 93.62 114 ALA A CA 1
ATOM 862 C C . ALA A 1 114 ? -3.493 4.149 10.250 1.00 93.62 114 ALA A C 1
ATOM 864 O O . ALA A 1 114 ? -4.211 4.914 10.892 1.00 93.62 114 ALA A O 1
ATOM 865 N N . GLN A 1 115 ? -2.860 4.517 9.142 1.00 94.69 115 GLN A N 1
ATOM 866 C CA . GLN A 1 115 ? -2.877 5.873 8.608 1.00 94.69 115 GLN A CA 1
ATOM 867 C C . GLN A 1 115 ? -2.919 5.864 7.081 1.00 94.69 115 GLN A C 1
ATOM 869 O O . GLN A 1 115 ? -2.393 4.957 6.433 1.00 94.69 115 GLN A O 1
ATOM 874 N N . LEU A 1 116 ? -3.524 6.901 6.507 1.00 93.94 116 LEU A N 1
ATOM 875 C CA . LEU A 1 116 ? -3.459 7.154 5.074 1.00 93.94 116 LEU A CA 1
ATOM 876 C C . LEU A 1 116 ? -2.195 7.937 4.738 1.00 93.94 116 LEU A C 1
ATOM 878 O O . LEU A 1 116 ? -1.903 8.950 5.372 1.00 93.94 116 LEU A O 1
ATOM 882 N N . VAL A 1 117 ? -1.479 7.494 3.713 1.00 94.25 117 VAL A N 1
ATOM 883 C CA . VAL A 1 117 ? -0.294 8.177 3.188 1.00 94.25 117 VAL A CA 1
ATOM 884 C C . VAL A 1 117 ? -0.377 8.244 1.669 1.00 94.25 117 VAL A C 1
ATOM 886 O O . VAL A 1 117 ? -0.834 7.302 1.026 1.00 94.25 117 VAL A O 1
ATOM 889 N N . VAL A 1 118 ? 0.035 9.370 1.096 1.00 93.12 118 VAL A N 1
ATOM 890 C CA . VAL A 1 118 ? 0.217 9.506 -0.353 1.00 93.12 118 VAL A CA 1
ATOM 891 C C . VAL A 1 118 ? 1.691 9.288 -0.635 1.00 93.12 118 VAL A C 1
ATOM 893 O O . VAL A 1 118 ? 2.524 9.971 -0.041 1.00 93.12 118 VAL A O 1
ATOM 896 N N . LEU A 1 119 ? 2.003 8.325 -1.495 1.00 93.88 119 LEU A N 1
ATOM 897 C CA . LEU A 1 119 ? 3.378 7.966 -1.826 1.00 93.88 119 LEU A CA 1
ATOM 898 C C . LEU A 1 119 ? 3.580 8.007 -3.343 1.00 93.88 119 LEU A C 1
ATOM 900 O O . LEU A 1 119 ? 2.649 7.661 -4.077 1.00 93.88 119 LEU A O 1
ATOM 904 N N . PRO A 1 120 ? 4.769 8.427 -3.810 1.00 92.56 120 PRO A N 1
ATOM 905 C CA . PRO A 1 120 ? 5.107 8.371 -5.222 1.00 92.56 120 PRO A CA 1
ATOM 906 C C . PRO A 1 120 ? 5.221 6.923 -5.684 1.00 92.56 120 PRO A C 1
ATOM 908 O O . PRO A 1 120 ? 5.718 6.074 -4.940 1.00 92.56 120 PRO A O 1
ATOM 911 N N . ASP A 1 121 ? 4.791 6.656 -6.911 1.00 90.19 121 ASP A N 1
ATOM 912 C CA . ASP A 1 121 ? 4.969 5.355 -7.545 1.00 90.19 121 ASP A CA 1
ATOM 913 C C . ASP A 1 121 ? 6.453 5.089 -7.804 1.00 90.19 121 ASP A C 1
ATOM 915 O O . ASP A 1 121 ? 7.268 6.001 -7.979 1.00 90.19 121 ASP A O 1
ATOM 919 N N . CYS A 1 122 ? 6.820 3.815 -7.810 1.00 90.31 122 CYS A N 1
ATOM 920 C CA . CYS A 1 122 ? 8.172 3.399 -8.109 1.00 90.31 122 CYS A CA 1
ATOM 921 C C . CYS A 1 122 ? 8.503 3.703 -9.579 1.00 90.31 122 CYS A C 1
ATOM 923 O O . CYS A 1 122 ? 7.782 3.256 -10.473 1.00 90.31 122 CYS A O 1
ATOM 925 N N . PRO A 1 123 ? 9.596 4.441 -9.859 1.00 87.25 123 PRO A N 1
ATOM 926 C CA . PRO A 1 123 ? 9.945 4.839 -11.223 1.00 87.25 123 PRO A CA 1
ATOM 927 C C . PRO A 1 123 ? 10.560 3.692 -12.036 1.00 87.25 123 PRO A C 1
ATOM 929 O O . PRO A 1 123 ? 10.851 3.860 -13.220 1.00 87.25 123 PRO A O 1
ATOM 932 N N . VAL A 1 124 ? 10.815 2.547 -11.398 1.00 85.75 124 VAL A N 1
ATOM 933 C CA . VAL A 1 124 ? 11.452 1.399 -12.035 1.00 85.75 124 VAL A CA 1
ATOM 934 C C . VAL A 1 124 ? 10.442 0.687 -12.929 1.00 85.75 124 VAL A C 1
ATOM 936 O O . VAL A 1 124 ? 9.297 0.434 -12.547 1.00 85.75 124 VAL A O 1
ATOM 939 N N . THR A 1 125 ? 10.899 0.346 -14.127 1.00 82.81 125 THR A N 1
ATOM 940 C CA . THR A 1 125 ? 10.164 -0.430 -15.127 1.00 82.81 125 THR A CA 1
ATOM 941 C C . THR A 1 125 ? 10.833 -1.784 -15.312 1.00 82.81 125 THR A C 1
ATOM 943 O O . THR A 1 125 ? 12.053 -1.909 -15.160 1.00 82.81 125 THR A O 1
ATOM 946 N N . ALA A 1 126 ? 10.034 -2.804 -15.615 1.00 79.56 126 ALA A N 1
ATOM 947 C CA . ALA A 1 126 ? 10.532 -4.144 -15.862 1.00 79.56 126 ALA A CA 1
ATOM 948 C C . ALA A 1 126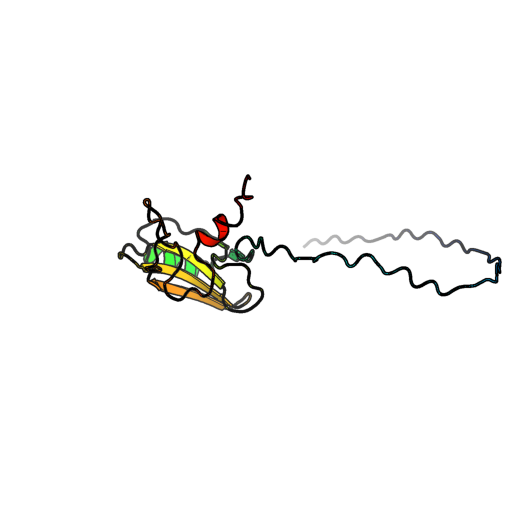 ? 11.518 -4.147 -17.044 1.00 79.56 126 ALA A C 1
ATOM 950 O O . ALA A 1 126 ? 11.279 -3.474 -18.053 1.00 79.56 126 ALA A O 1
ATOM 951 N N . PRO A 1 127 ? 12.609 -4.927 -16.969 1.00 71.31 127 PRO A N 1
ATOM 952 C CA . PRO A 1 127 ? 13.494 -5.109 -18.107 1.00 71.31 127 PRO A CA 1
ATOM 953 C C . PRO A 1 127 ? 12.755 -5.889 -19.202 1.00 71.31 127 PRO A C 1
ATOM 955 O O . PRO A 1 127 ? 12.395 -7.049 -19.022 1.00 71.31 127 PRO A O 1
ATOM 958 N N . GLY A 1 128 ? 12.514 -5.258 -20.349 1.00 68.94 128 GLY A N 1
ATOM 959 C CA . GLY A 1 128 ? 11.830 -5.890 -21.475 1.00 68.94 128 GLY A CA 1
ATOM 960 C C . GLY A 1 128 ? 11.156 -4.875 -22.397 1.00 68.94 128 GLY A C 1
ATOM 961 O O . GLY A 1 128 ? 11.067 -3.698 -22.051 1.00 68.94 128 GLY A O 1
ATOM 962 N N . PRO A 1 129 ? 10.686 -5.308 -23.578 1.00 67.56 129 PRO A N 1
ATOM 963 C CA . PRO A 1 129 ? 10.051 -4.421 -24.552 1.00 67.56 129 PRO A CA 1
ATOM 964 C C . PRO A 1 129 ? 8.723 -3.831 -24.053 1.00 67.56 129 PRO A C 1
ATOM 966 O O . PRO A 1 129 ? 8.364 -2.736 -24.476 1.00 67.56 129 PRO A O 1
ATOM 969 N N . ASP A 1 130 ? 8.030 -4.530 -23.146 1.00 75.69 130 ASP A N 1
ATOM 970 C CA . ASP A 1 130 ? 6.739 -4.100 -22.595 1.00 75.69 130 ASP A CA 1
ATOM 971 C C . ASP A 1 130 ? 6.891 -3.120 -21.417 1.00 75.69 130 ASP A C 1
ATOM 973 O O . ASP A 1 130 ? 6.015 -2.288 -21.195 1.00 75.69 130 ASP A O 1
ATOM 977 N N . GLY A 1 131 ? 8.020 -3.169 -20.694 1.00 70.81 131 GLY A N 1
ATOM 978 C CA . GLY A 1 131 ? 8.401 -2.148 -19.713 1.00 70.81 131 GLY A CA 1
ATOM 979 C C . GLY A 1 131 ? 7.419 -1.935 -18.555 1.00 70.81 131 GLY A C 1
ATOM 980 O O . GLY A 1 131 ? 7.292 -0.804 -18.087 1.00 70.81 131 GLY A O 1
ATOM 981 N N . ASP A 1 132 ? 6.714 -2.977 -18.099 1.00 78.12 132 ASP A N 1
ATOM 982 C CA . ASP A 1 132 ? 5.707 -2.857 -17.036 1.00 78.12 132 ASP A CA 1
ATOM 983 C C . ASP A 1 132 ? 6.262 -2.128 -15.798 1.00 78.12 132 ASP A C 1
ATOM 985 O O . ASP A 1 132 ? 7.262 -2.532 -15.204 1.00 78.12 132 ASP A O 1
ATOM 989 N N . GLY A 1 133 ? 5.602 -1.038 -15.401 1.00 80.44 133 GLY A N 1
ATOM 990 C CA . GLY A 1 133 ? 5.983 -0.243 -14.233 1.00 80.44 133 GLY A CA 1
ATOM 991 C C . GLY A 1 133 ? 5.714 -0.966 -12.914 1.00 80.44 133 GLY A C 1
ATOM 992 O O . GLY A 1 133 ? 4.762 -1.748 -12.790 1.00 80.44 133 GLY A O 1
ATOM 993 N N . CYS A 1 134 ? 6.538 -0.691 -11.903 1.00 85.25 134 CYS A N 1
ATOM 994 C CA . CYS A 1 134 ? 6.371 -1.321 -10.599 1.00 85.25 134 CYS A CA 1
ATOM 995 C C . CYS A 1 134 ? 5.129 -0.738 -9.927 1.00 85.25 134 CYS A C 1
ATOM 997 O O . CYS A 1 134 ? 4.991 0.473 -9.790 1.00 85.25 134 CYS A O 1
ATOM 999 N N . ARG A 1 135 ? 4.216 -1.601 -9.470 1.00 84.19 135 ARG A N 1
ATOM 1000 C CA . ARG A 1 135 ? 2.945 -1.168 -8.852 1.00 84.19 135 ARG A CA 1
ATOM 1001 C C . ARG A 1 135 ? 3.074 -0.819 -7.362 1.00 84.19 135 ARG A C 1
ATOM 1003 O O . ARG A 1 135 ? 2.086 -0.859 -6.630 1.00 84.19 135 ARG A O 1
ATOM 1010 N N . LEU A 1 136 ? 4.292 -0.562 -6.900 1.00 89.62 136 LEU A N 1
ATOM 1011 C CA . LEU A 1 136 ? 4.626 -0.212 -5.521 1.00 89.62 136 LEU A CA 1
ATOM 1012 C C . LEU A 1 136 ? 5.146 1.227 -5.458 1.00 89.62 136 LEU A C 1
ATOM 1014 O O . LEU A 1 136 ? 5.371 1.853 -6.486 1.00 89.62 136 LEU A O 1
ATOM 1018 N N . PHE A 1 137 ? 5.345 1.751 -4.251 1.00 91.50 137 PHE A N 1
ATOM 1019 C CA . PHE A 1 137 ? 5.853 3.107 -4.030 1.00 91.50 137 PHE A CA 1
ATOM 1020 C C . PHE A 1 137 ? 7.389 3.195 -4.116 1.00 91.50 137 PHE A C 1
ATOM 1022 O O . PHE A 1 137 ? 8.066 2.209 -3.865 1.00 91.50 137 PHE A O 1
ATOM 1029 N N . ALA A 1 138 ? 7.957 4.367 -4.416 1.00 87.88 138 ALA A N 1
ATOM 1030 C CA . ALA A 1 138 ? 9.382 4.537 -4.750 1.00 87.88 138 ALA A CA 1
ATOM 1031 C C . ALA A 1 138 ? 10.406 3.943 -3.761 1.00 87.88 138 ALA A C 1
ATOM 1033 O O . ALA A 1 138 ? 11.393 3.371 -4.210 1.00 87.88 138 ALA A O 1
ATOM 1034 N N . ASP A 1 139 ? 10.155 4.010 -2.454 1.00 85.19 139 ASP A N 1
ATOM 1035 C CA . ASP A 1 139 ? 11.065 3.498 -1.415 1.00 85.19 139 ASP A CA 1
ATOM 1036 C C . ASP A 1 139 ? 10.677 2.097 -0.905 1.00 85.19 139 ASP A C 1
ATOM 1038 O O . ASP A 1 139 ? 10.917 1.750 0.256 1.00 85.19 139 ASP A O 1
ATOM 1042 N N . HIS A 1 140 ? 10.018 1.281 -1.733 1.00 83.56 140 HIS A N 1
ATOM 1043 C CA . HIS A 1 140 ? 9.679 -0.080 -1.330 1.00 83.56 140 HIS A CA 1
ATOM 1044 C C . HIS A 1 140 ? 10.956 -0.923 -1.167 1.00 83.56 140 HIS A C 1
ATOM 1046 O O . HIS A 1 140 ? 11.801 -0.995 -2.054 1.00 83.56 140 HIS A O 1
ATOM 1052 N N . THR A 1 141 ? 11.094 -1.599 -0.028 1.00 72.38 141 THR A N 1
ATOM 1053 C CA . THR A 1 141 ? 12.246 -2.474 0.262 1.00 72.38 141 THR A CA 1
ATOM 1054 C C . THR A 1 141 ? 12.076 -3.892 -0.286 1.00 72.38 141 THR A C 1
ATOM 1056 O O . THR A 1 141 ? 12.977 -4.717 -0.174 1.00 72.38 141 THR A O 1
ATOM 1059 N N . SER A 1 142 ? 10.905 -4.186 -0.850 1.00 70.50 142 SER A N 1
ATOM 1060 C CA . SER A 1 142 ? 10.564 -5.464 -1.464 1.00 70.50 142 SER A CA 1
ATOM 1061 C C . SER A 1 142 ? 11.114 -5.597 -2.881 1.00 70.50 142 SER A C 1
ATOM 1063 O O . SER A 1 142 ? 11.383 -4.591 -3.537 1.00 70.50 142 SER A O 1
ATOM 1065 N N . HIS A 1 143 ? 11.167 -6.833 -3.376 1.00 75.31 143 HIS A N 1
ATOM 1066 C CA . HIS A 1 143 ? 11.362 -7.115 -4.794 1.00 75.31 143 HIS A CA 1
ATOM 1067 C C . HIS A 1 143 ? 10.340 -6.370 -5.652 1.00 75.31 143 HIS A C 1
ATOM 1069 O O . HIS A 1 143 ? 9.209 -6.089 -5.222 1.00 75.31 143 HIS A O 1
ATOM 1075 N N . HIS A 1 144 ? 10.745 -6.017 -6.869 1.00 78.44 144 HIS A N 1
ATOM 1076 C CA . HIS A 1 144 ? 9.809 -5.428 -7.810 1.00 78.44 144 HIS A CA 1
ATOM 1077 C C . HIS A 1 144 ? 8.739 -6.451 -8.184 1.00 78.44 144 HIS A C 1
ATOM 1079 O O . HIS A 1 144 ? 8.981 -7.654 -8.238 1.00 78.44 144 HIS A O 1
ATOM 1085 N N . THR A 1 145 ? 7.535 -5.975 -8.499 1.00 70.00 145 THR A N 1
ATOM 1086 C CA . THR A 1 145 ? 6.375 -6.860 -8.683 1.00 70.00 145 THR A CA 1
ATOM 1087 C C . THR A 1 145 ? 6.524 -7.897 -9.802 1.00 70.00 145 THR A C 1
ATOM 1089 O O . THR A 1 145 ? 5.758 -8.856 -9.821 1.00 70.00 145 THR A O 1
ATOM 1092 N N . TRP A 1 146 ? 7.452 -7.699 -10.745 1.00 69.50 146 TRP A N 1
ATOM 1093 C CA . TRP A 1 146 ? 7.780 -8.663 -11.804 1.00 69.50 146 TRP A CA 1
ATOM 1094 C C . TRP A 1 146 ? 8.863 -9.670 -11.399 1.00 69.50 146 TRP A C 1
ATOM 1096 O O . TRP A 1 146 ? 8.902 -10.759 -11.960 1.00 69.50 146 TRP A O 1
ATOM 1106 N N . GLU A 1 147 ? 9.729 -9.348 -10.438 1.00 65.81 147 GLU A N 1
ATOM 1107 C CA . GLU A 1 147 ? 10.765 -10.269 -9.952 1.00 65.81 147 GLU A CA 1
ATOM 1108 C C . GLU A 1 147 ? 10.124 -11.451 -9.219 1.00 65.81 147 GLU A C 1
ATOM 1110 O O . GLU A 1 147 ? 10.532 -12.587 -9.435 1.00 65.81 147 GLU A O 1
ATOM 1115 N N . ASP A 1 148 ? 9.013 -11.207 -8.513 1.00 60.78 148 ASP A N 1
ATOM 1116 C CA . ASP A 1 148 ? 8.160 -12.251 -7.926 1.00 60.78 148 ASP A CA 1
ATOM 1117 C C . ASP A 1 148 ? 7.637 -13.270 -8.973 1.00 60.78 148 ASP A C 1
ATOM 1119 O O . ASP A 1 148 ? 7.222 -14.375 -8.618 1.00 60.78 148 ASP A O 1
ATOM 1123 N N . ALA A 1 149 ? 7.589 -12.907 -10.264 1.00 56.97 149 ALA A N 1
ATOM 1124 C CA . ALA A 1 149 ? 7.076 -13.762 -11.338 1.00 56.97 149 ALA A CA 1
ATOM 1125 C C . ALA A 1 149 ? 8.178 -14.515 -12.109 1.00 56.97 149 ALA A C 1
ATOM 1127 O O . ALA A 1 149 ? 7.891 -15.558 -12.703 1.00 56.97 149 ALA A O 1
ATOM 1128 N N . LEU A 1 150 ? 9.416 -14.008 -12.115 1.00 53.56 150 LEU A N 1
ATOM 1129 C CA . LEU A 1 150 ? 10.511 -14.530 -12.945 1.00 53.56 150 LEU A CA 1
ATOM 1130 C C . LEU A 1 150 ? 11.184 -15.790 -12.376 1.00 53.56 150 LEU A C 1
ATOM 1132 O O . LEU A 1 150 ? 11.809 -16.529 -13.131 1.00 53.56 150 LEU A O 1
ATOM 1136 N N . GLU A 1 151 ? 10.990 -16.120 -11.098 1.00 49.69 151 GLU A N 1
ATOM 1137 C CA . GLU A 1 151 ? 11.512 -17.365 -10.504 1.00 49.69 151 GLU A CA 1
ATOM 1138 C C . GLU A 1 151 ? 10.744 -18.646 -10.917 1.00 49.69 151 GLU A C 1
ATOM 1140 O O . GLU A 1 151 ? 10.996 -19.721 -10.377 1.00 49.69 151 GLU A O 1
ATOM 1145 N N . GLN A 1 152 ? 9.813 -18.582 -11.882 1.00 46.31 152 GLN A N 1
ATOM 1146 C CA . GLN A 1 152 ? 8.995 -19.737 -12.301 1.00 46.31 152 GLN A CA 1
ATOM 1147 C C . GLN A 1 152 ? 9.257 -20.274 -13.715 1.00 46.31 152 GLN A C 1
ATOM 1149 O O . GLN A 1 152 ? 8.482 -21.096 -14.208 1.00 46.31 152 GLN A O 1
ATOM 1154 N N . THR A 1 153 ? 10.347 -19.891 -14.377 1.00 39.75 153 THR A N 1
ATOM 1155 C CA . THR A 1 153 ? 10.781 -20.593 -15.597 1.00 39.75 153 THR A CA 1
ATOM 1156 C C . THR A 1 153 ? 11.821 -21.657 -15.256 1.00 39.75 153 THR A C 1
ATOM 1158 O O . THR A 1 153 ? 12.990 -21.307 -15.117 1.00 39.75 153 THR A O 1
ATOM 1161 N N . PRO A 1 154 ? 11.456 -22.956 -15.149 1.00 45.69 154 PRO A N 1
ATOM 1162 C CA . PRO A 1 154 ? 12.466 -23.996 -15.183 1.00 45.69 154 PRO A CA 1
ATOM 1163 C C . PRO A 1 154 ? 13.134 -23.919 -16.552 1.00 45.69 154 PRO A C 1
ATOM 1165 O O . PRO A 1 154 ? 12.475 -23.928 -17.597 1.00 45.69 154 PRO A O 1
ATOM 1168 N N . GLU A 1 155 ? 14.448 -23.790 -16.523 1.00 48.00 155 GLU A N 1
ATOM 1169 C CA . GLU A 1 155 ? 15.305 -23.673 -17.690 1.00 48.00 155 GLU A CA 1
ATOM 1170 C C . GLU A 1 155 ? 15.179 -24.982 -18.471 1.00 48.00 155 GLU A C 1
ATOM 1172 O O . GLU A 1 155 ? 15.745 -26.018 -18.118 1.00 48.00 155 GLU A O 1
ATOM 1177 N N . ARG A 1 156 ? 14.322 -24.979 -19.492 1.00 48.69 156 ARG A N 1
ATOM 1178 C CA . ARG A 1 156 ? 14.120 -26.143 -20.345 1.00 48.69 156 ARG A CA 1
ATOM 1179 C C . ARG A 1 156 ? 15.326 -26.245 -21.273 1.00 48.69 156 ARG A C 1
ATOM 1181 O O . ARG A 1 156 ? 15.381 -25.552 -22.287 1.00 48.69 156 ARG A O 1
ATOM 1188 N N . SER A 1 157 ? 16.279 -27.079 -20.855 1.00 56.84 157 SER A N 1
ATOM 1189 C CA . SER A 1 157 ? 17.362 -27.617 -21.688 1.00 56.84 157 SER A CA 1
ATOM 1190 C C . SER A 1 157 ? 16.822 -28.353 -22.914 1.00 56.84 157 SER A C 1
ATOM 1192 O O . SER A 1 157 ? 15.722 -28.952 -22.815 1.00 56.84 157 SER A O 1
#

pLDDT: mean 71.89, std 18.95, range [39.75, 95.38]

Foldseek 3Di:
DDDDDDDDDDDDDDDDDDDDDDDDDDDDDDDDPPPDPPPPDPPPPPLFDAAADKAFDDPVRQVVLCVQAPDNGWDRMFGFPATHDDDDKGKGFTHQSPPPQKGWIWIDDPHPDIDIDIAGFAPAFDPDPVGHGFRHGNPGPGDGPCVSVVVPDDPDD

Sequence (157 aa):
MPSSKSDVKPGAQPATAGPPLSDRGDHQLTTSSTGTPEDPGHHPPHSSPRCARWRRIPVDLAREAAGRSAVTRIDRAVRCQLSAHDEGEHFGLLTDTGTYGTALWLRWHGPDEAQLVVLPDCPVTAPGPDGDGCRLFADHTSHHTWEDALEQTPERS

Secondary structure (DSSP, 8-state):
---------------------------------------S---------S---EEEPPHHHHHHHHHH-SSS---SEEE--SSS-SSS-EEEEEEE-SSTTEEEEEEEETTTEEEEEEEEBP--B-SSSS-PBPSSBTT--SPPTTHHHHTT-----